Protein AF-A0A6P0XHM0-F1 (afdb_monomer_lite)

Sequence (63 aa):
MVNTNDLIYPLFAVPGESVANEVKSMPGIYQLSIDKIVEEAKEVYDLGIPAIILFGIPDDKDI

Secondary structure (DSSP, 8-state):
---GGG--EEEEE-SSSS-EEE-TTSTT-EEE-HHHHHHHHHHHHHTT---EEEEE--SS---

Structure (mmCIF, N/CA/C/O backbone):
data_AF-A0A6P0XHM0-F1
#
_entry.id   AF-A0A6P0XHM0-F1
#
loop_
_atom_site.group_PDB
_atom_site.id
_atom_site.type_symbol
_atom_site.label_atom_id
_atom_site.label_alt_id
_atom_site.label_comp_id
_atom_site.label_asym_id
_atom_site.label_entity_id
_atom_site.label_seq_id
_atom_site.pdbx_PDB_ins_code
_atom_site.Cartn_x
_atom_site.Cartn_y
_atom_site.Cartn_z
_atom_site.occupancy
_atom_site.B_iso_or_equiv
_atom_site.auth_seq_id
_atom_site.auth_comp_id
_atom_site.auth_asym_id
_atom_site.auth_atom_id
_atom_site.pdbx_PDB_model_num
ATOM 1 N N . MET A 1 1 ? 23.048 -0.455 -12.105 1.00 82.62 1 MET A N 1
ATOM 2 C CA . MET A 1 1 ? 21.939 0.478 -12.386 1.00 82.62 1 MET A CA 1
ATOM 3 C C . MET A 1 1 ? 20.732 -0.079 -11.665 1.00 82.62 1 MET A C 1
ATOM 5 O O . MET A 1 1 ? 20.522 -1.276 -11.790 1.00 82.62 1 MET A O 1
ATOM 9 N N . VAL A 1 2 ? 20.039 0.729 -10.866 1.00 92.75 2 VAL A N 1
ATOM 10 C CA . VAL A 1 2 ? 18.851 0.280 -10.124 1.00 92.75 2 VAL A CA 1
ATOM 11 C C . VAL A 1 2 ? 17.643 0.319 -11.061 1.00 92.75 2 VAL A C 1
ATOM 13 O O . VAL A 1 2 ? 17.523 1.252 -11.855 1.00 92.75 2 VAL A O 1
ATOM 16 N N . ASN A 1 3 ? 16.784 -0.692 -10.990 1.00 96.44 3 ASN A N 1
ATOM 17 C CA . ASN A 1 3 ? 15.530 -0.797 -11.731 1.00 96.44 3 ASN A CA 1
ATOM 18 C C . ASN A 1 3 ? 14.376 -1.181 -10.786 1.00 96.44 3 ASN A C 1
ATOM 20 O O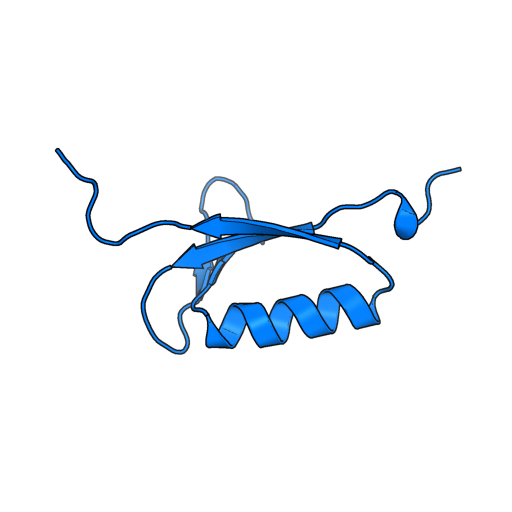 . ASN A 1 3 ? 14.609 -1.522 -9.630 1.00 96.44 3 ASN A O 1
ATOM 24 N N . THR A 1 4 ? 13.127 -1.122 -11.254 1.00 97.38 4 THR A N 1
ATOM 25 C CA . THR A 1 4 ? 11.946 -1.352 -10.398 1.00 97.38 4 THR A CA 1
ATOM 26 C C . THR A 1 4 ? 11.896 -2.753 -9.787 1.00 97.38 4 THR A C 1
ATOM 28 O O . THR A 1 4 ? 11.348 -2.911 -8.700 1.00 97.38 4 THR A O 1
ATOM 31 N N . ASN A 1 5 ? 12.531 -3.754 -10.411 1.00 97.44 5 ASN A N 1
ATOM 32 C CA . ASN A 1 5 ? 12.621 -5.104 -9.846 1.00 97.44 5 ASN A CA 1
ATOM 33 C C . ASN A 1 5 ? 13.537 -5.195 -8.619 1.00 97.44 5 ASN A C 1
ATOM 35 O O . ASN A 1 5 ? 13.503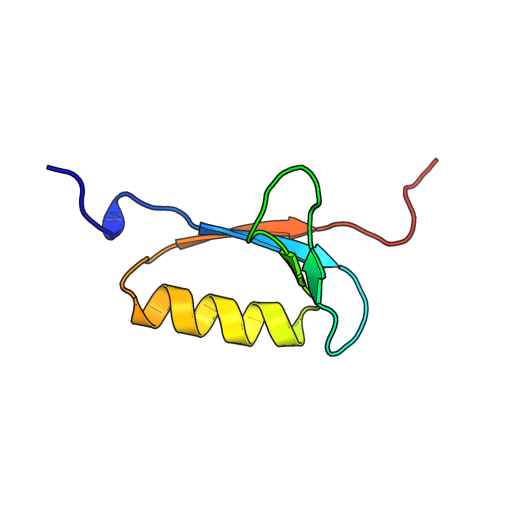 -6.198 -7.912 1.00 97.44 5 ASN A O 1
ATOM 39 N N . ASP A 1 6 ? 14.342 -4.163 -8.360 1.00 97.75 6 ASP A N 1
ATOM 40 C CA . ASP A 1 6 ? 15.201 -4.084 -7.179 1.00 97.75 6 ASP A CA 1
ATOM 41 C C . ASP A 1 6 ? 14.455 -3.489 -5.964 1.00 97.75 6 ASP A C 1
ATOM 43 O O . ASP A 1 6 ? 15.045 -3.337 -4.893 1.00 97.75 6 ASP A O 1
ATOM 47 N N . LEU A 1 7 ? 13.179 -3.105 -6.121 1.00 98.00 7 LEU A N 1
ATOM 48 C CA . LEU A 1 7 ? 12.387 -2.399 -5.113 1.00 98.00 7 LEU A CA 1
ATOM 49 C C . LEU A 1 7 ? 11.354 -3.312 -4.438 1.00 98.00 7 LEU A C 1
ATOM 51 O O . LEU A 1 7 ? 10.770 -4.197 -5.061 1.00 98.00 7 LEU A O 1
ATOM 55 N N . ILE A 1 8 ? 11.083 -3.029 -3.162 1.00 98.06 8 ILE A N 1
ATOM 56 C CA . ILE A 1 8 ? 9.960 -3.577 -2.392 1.00 98.06 8 ILE A CA 1
ATOM 57 C C . ILE A 1 8 ? 9.213 -2.392 -1.779 1.00 98.06 8 ILE A C 1
ATOM 59 O O . ILE A 1 8 ? 9.843 -1.557 -1.128 1.00 98.06 8 ILE A O 1
ATOM 63 N N . TYR A 1 9 ? 7.894 -2.317 -1.971 1.00 98.06 9 TYR A N 1
ATOM 64 C CA . TYR A 1 9 ? 7.070 -1.217 -1.461 1.00 98.06 9 TYR A CA 1
ATOM 65 C C . TYR A 1 9 ? 6.400 -1.569 -0.115 1.00 98.06 9 TYR A C 1
ATOM 67 O O . TYR A 1 9 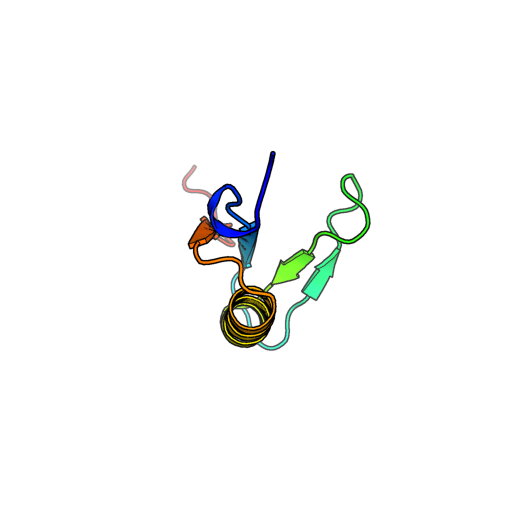? 5.611 -2.517 -0.055 1.00 98.06 9 TYR A O 1
ATOM 75 N N . PRO A 1 10 ? 6.713 -0.864 0.990 1.00 98.00 10 PRO A N 1
ATOM 76 C CA . PRO A 1 10 ? 6.088 -1.105 2.290 1.00 98.00 10 PRO A CA 1
ATOM 77 C C . PRO A 1 10 ? 4.656 -0.575 2.374 1.00 98.00 10 PRO A C 1
ATOM 79 O O . PRO A 1 10 ? 4.408 0.578 2.039 1.00 98.00 10 PRO A O 1
ATOM 82 N N . LEU A 1 11 ? 3.742 -1.383 2.915 1.00 98.19 11 LEU A N 1
ATOM 83 C CA . LEU A 1 11 ? 2.348 -1.018 3.172 1.00 98.19 11 LEU A CA 1
ATOM 84 C C . LEU A 1 11 ? 1.969 -1.307 4.629 1.00 98.19 11 LEU A C 1
ATOM 86 O O . LEU A 1 11 ? 2.320 -2.356 5.173 1.00 98.19 11 LEU A O 1
ATOM 90 N N . PHE A 1 12 ? 1.225 -0.391 5.252 1.00 98.12 12 PHE A N 1
ATOM 91 C CA . PHE A 1 12 ? 0.770 -0.501 6.641 1.00 98.12 12 PHE A CA 1
ATOM 92 C C . PHE A 1 12 ? -0.739 -0.745 6.682 1.00 98.12 12 PHE A C 1
ATOM 94 O O . PHE A 1 12 ? -1.513 0.125 6.290 1.00 98.12 12 PHE A O 1
ATOM 101 N N . ALA A 1 13 ? -1.150 -1.918 7.156 1.00 97.81 13 ALA A N 1
ATOM 102 C CA . ALA A 1 13 ? -2.544 -2.340 7.230 1.00 97.81 13 ALA A CA 1
ATOM 103 C C . ALA A 1 13 ? -3.144 -2.040 8.603 1.00 97.81 13 ALA A C 1
ATOM 105 O O . ALA A 1 13 ? -2.577 -2.445 9.619 1.00 97.81 13 ALA A O 1
ATOM 106 N N . VAL A 1 14 ? -4.309 -1.398 8.621 1.00 97.44 14 VAL A N 1
ATOM 107 C CA . VAL A 1 14 ? -5.140 -1.193 9.816 1.00 97.44 14 VAL A CA 1
ATOM 108 C C . VAL A 1 14 ? -6.553 -1.745 9.591 1.00 97.44 14 VAL A C 1
ATOM 110 O O . VAL A 1 14 ? -7.001 -1.830 8.443 1.00 97.44 14 VAL A O 1
ATOM 113 N N . PRO A 1 15 ? -7.276 -2.136 10.651 1.00 96.38 15 PRO A N 1
ATOM 114 C CA . PRO A 1 15 ? -8.690 -2.481 10.554 1.00 96.38 15 PRO A CA 1
ATOM 115 C C . PRO A 1 15 ? -9.562 -1.306 10.084 1.00 96.38 15 PRO A C 1
ATOM 117 O O . PRO A 1 15 ? -9.203 -0.136 10.220 1.00 96.38 15 PRO A O 1
ATOM 120 N N . GLY A 1 16 ? -10.738 -1.632 9.542 1.00 95.38 16 GLY A N 1
ATOM 121 C CA . GLY A 1 16 ? -11.725 -0.666 9.054 1.00 95.38 16 GLY A CA 1
ATOM 122 C C . GLY A 1 16 ? -11.989 -0.773 7.552 1.00 95.38 16 GLY A C 1
ATOM 123 O O . GLY A 1 16 ? -11.563 -1.724 6.900 1.00 95.38 16 GLY A O 1
ATOM 124 N N . GLU A 1 17 ? -12.705 0.215 7.020 1.00 97.56 17 GLU A N 1
ATOM 125 C CA . GLU A 1 17 ? -13.100 0.330 5.612 1.00 97.56 17 GLU A CA 1
ATOM 126 C C . GLU A 1 17 ? -12.892 1.778 5.153 1.00 97.56 17 GLU A C 1
ATOM 128 O O . GLU A 1 17 ? -13.227 2.709 5.890 1.00 97.56 17 GLU A O 1
ATOM 133 N N . SER A 1 18 ? -12.331 1.985 3.955 1.00 97.81 18 SER A N 1
ATOM 134 C CA . SER A 1 18 ? -12.002 3.318 3.422 1.00 97.81 18 SER A CA 1
ATOM 135 C C . SER A 1 18 ? -11.123 4.181 4.349 1.00 97.81 18 SER A C 1
ATOM 137 O O . SER A 1 18 ? -11.236 5.409 4.364 1.00 97.81 18 SER A O 1
ATOM 139 N N . VAL A 1 19 ? -10.234 3.551 5.123 1.00 97.94 19 VAL A N 1
ATOM 140 C CA . VAL A 1 19 ? -9.325 4.235 6.056 1.00 97.94 19 VAL A CA 1
ATOM 141 C C . VAL A 1 19 ? -8.030 4.618 5.345 1.00 97.94 19 VAL A C 1
ATOM 143 O O . VAL A 1 19 ? -7.408 3.786 4.687 1.00 97.94 19 VAL A O 1
ATOM 146 N N . ALA A 1 20 ? -7.599 5.867 5.537 1.00 97.88 20 ALA A N 1
ATOM 147 C CA . ALA A 1 20 ? -6.290 6.363 5.122 1.00 97.88 20 ALA A CA 1
ATOM 148 C C . ALA A 1 20 ? -5.756 7.382 6.142 1.00 97.88 20 ALA A C 1
ATOM 150 O O . ALA A 1 20 ? -6.081 8.569 6.093 1.00 97.88 20 ALA A O 1
ATOM 151 N N . ASN A 1 21 ? -4.932 6.916 7.081 1.00 97.25 21 ASN A N 1
ATOM 152 C CA . ASN A 1 21 ? -4.352 7.754 8.133 1.00 97.25 21 ASN A CA 1
ATOM 153 C C . ASN A 1 21 ? -2.898 8.090 7.804 1.00 97.25 21 ASN A C 1
ATOM 155 O O . ASN A 1 21 ? -2.069 7.190 7.699 1.00 97.25 21 ASN A O 1
ATOM 159 N N . GLU A 1 22 ? -2.562 9.373 7.682 1.00 97.50 22 GLU A N 1
ATOM 160 C CA . GLU A 1 22 ? -1.182 9.785 7.411 1.00 97.50 22 GLU A CA 1
ATOM 161 C C . GLU A 1 22 ? -0.263 9.516 8.615 1.00 97.50 22 GLU A C 1
ATOM 163 O O . GLU A 1 22 ? -0.548 9.895 9.760 1.00 97.50 22 GLU A O 1
ATOM 168 N N . VAL A 1 23 ? 0.889 8.902 8.352 1.00 96.06 23 VAL A N 1
ATOM 169 C CA . VAL A 1 23 ? 1.951 8.713 9.338 1.00 96.06 23 VAL A CA 1
ATOM 170 C C . VAL A 1 23 ? 2.710 10.030 9.479 1.00 96.06 23 VAL A C 1
ATOM 172 O O . VAL A 1 23 ? 3.598 10.340 8.695 1.00 96.06 23 VAL A O 1
ATOM 175 N N . LYS A 1 24 ? 2.400 10.815 10.516 1.00 95.56 24 LYS A N 1
ATOM 176 C CA . LYS A 1 24 ? 2.945 12.180 10.705 1.00 95.56 24 LYS A CA 1
ATOM 177 C C . LYS A 1 24 ? 4.473 12.298 10.615 1.00 95.56 24 LYS A C 1
ATOM 179 O O . LYS A 1 24 ? 4.982 13.330 10.194 1.00 95.56 24 LYS A O 1
ATOM 184 N N . SER A 1 25 ? 5.212 11.278 11.049 1.00 96.88 25 SER A N 1
ATOM 185 C CA . SER A 1 25 ? 6.681 11.259 10.991 1.00 96.88 25 SER A CA 1
ATOM 186 C C . SER A 1 25 ? 7.242 10.885 9.614 1.00 96.88 25 SER A C 1
ATOM 188 O O . SER A 1 25 ? 8.450 10.972 9.411 1.00 96.88 25 SER A O 1
ATOM 190 N N . MET A 1 26 ? 6.390 10.439 8.690 1.00 96.38 26 MET A N 1
ATOM 191 C CA . MET A 1 26 ? 6.724 9.979 7.343 1.00 96.38 26 MET A CA 1
ATOM 192 C C . MET A 1 26 ? 5.720 10.577 6.338 1.00 96.38 26 MET A C 1
ATOM 194 O O . MET A 1 26 ? 4.782 9.891 5.933 1.00 96.38 26 MET A O 1
ATOM 198 N N . PRO A 1 27 ? 5.885 11.855 5.946 1.00 96.00 27 PRO A N 1
ATOM 199 C CA . PRO A 1 27 ? 4.965 12.520 5.024 1.00 96.00 27 PRO A CA 1
ATOM 200 C C . PRO A 1 27 ? 4.764 11.726 3.728 1.00 96.00 27 PRO A C 1
ATOM 202 O O . PRO A 1 27 ? 5.737 11.262 3.129 1.00 96.00 27 PRO A O 1
ATOM 205 N N . GLY A 1 28 ? 3.507 11.579 3.305 1.00 94.88 28 GLY A N 1
ATOM 206 C CA . GLY A 1 28 ? 3.131 10.786 2.128 1.00 94.88 28 GLY A CA 1
ATOM 207 C C . GLY A 1 28 ? 3.017 9.274 2.360 1.00 94.88 28 GLY A C 1
ATOM 208 O O . GLY A 1 28 ? 2.704 8.553 1.419 1.00 94.88 28 GLY A O 1
ATOM 209 N N . ILE A 1 29 ? 3.241 8.786 3.586 1.00 97.38 29 ILE A N 1
ATOM 210 C CA . ILE A 1 29 ? 3.003 7.389 3.971 1.00 97.38 29 ILE A CA 1
ATOM 211 C C . ILE A 1 29 ? 1.722 7.291 4.791 1.00 97.38 29 ILE A C 1
ATOM 213 O O . ILE A 1 29 ? 1.485 8.093 5.697 1.00 97.38 29 ILE A O 1
ATOM 217 N N . TYR A 1 30 ? 0.921 6.268 4.504 1.00 98.12 30 TYR A N 1
ATOM 218 C CA . TYR A 1 30 ? -0.391 6.075 5.107 1.00 98.12 30 TYR A CA 1
ATOM 219 C C . TYR A 1 30 ? -0.537 4.687 5.729 1.00 98.12 30 TYR A C 1
ATOM 221 O O . TYR A 1 30 ? 0.038 3.702 5.265 1.00 98.12 30 TYR A O 1
ATOM 229 N N . GLN A 1 31 ? -1.340 4.623 6.787 1.00 98.19 31 GLN A N 1
ATOM 230 C CA . GLN A 1 31 ? -1.954 3.397 7.280 1.00 98.19 31 GLN A CA 1
ATOM 231 C C . GLN A 1 31 ? -3.309 3.248 6.597 1.00 98.19 31 GLN A C 1
ATOM 233 O O . GLN A 1 31 ? -4.151 4.146 6.685 1.00 98.19 31 GLN A O 1
ATOM 238 N N . LEU A 1 32 ? -3.490 2.135 5.901 1.00 98.56 32 LEU A N 1
ATOM 239 C CA . LEU A 1 32 ? -4.599 1.899 4.990 1.00 98.56 32 LEU A CA 1
ATOM 240 C C . LEU A 1 32 ? -5.467 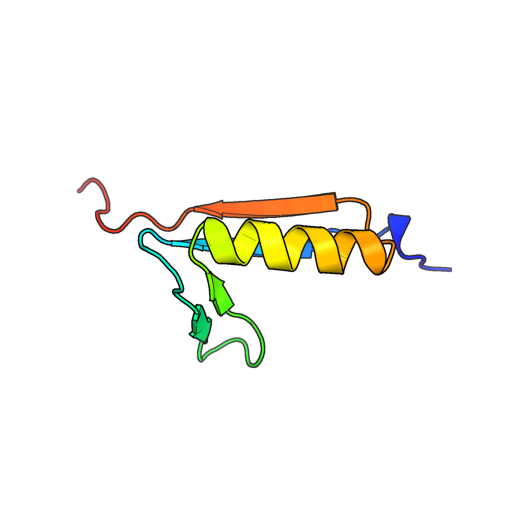0.739 5.484 1.00 98.56 32 LEU A C 1
ATOM 242 O O . LEU A 1 32 ? -4.950 -0.246 6.019 1.00 98.56 32 LEU A O 1
ATOM 246 N N . SER A 1 33 ? -6.779 0.828 5.268 1.00 98.31 33 SER A N 1
ATOM 247 C CA . SER A 1 33 ? -7.651 -0.345 5.379 1.00 98.31 33 SER A CA 1
ATOM 248 C C . SER A 1 33 ? -7.351 -1.361 4.273 1.00 98.31 33 SER A C 1
ATOM 250 O O . SER A 1 33 ? -6.695 -1.054 3.276 1.00 98.31 33 SER A O 1
ATOM 252 N N . ILE A 1 34 ? -7.833 -2.595 4.435 1.00 97.44 34 ILE A N 1
ATOM 253 C CA . ILE A 1 34 ? -7.547 -3.689 3.493 1.00 97.44 34 ILE A CA 1
ATOM 254 C C . ILE A 1 34 ? -8.040 -3.360 2.076 1.00 97.44 34 ILE A C 1
ATOM 256 O O . ILE A 1 34 ? -7.325 -3.626 1.113 1.00 97.44 34 ILE A O 1
ATOM 260 N N . ASP A 1 35 ? -9.218 -2.745 1.937 1.00 98.38 35 ASP A N 1
ATOM 261 C CA . ASP A 1 35 ? -9.752 -2.294 0.645 1.00 98.38 35 ASP A CA 1
ATOM 262 C C . ASP A 1 35 ? -8.810 -1.291 -0.041 1.00 98.38 35 ASP A C 1
ATOM 264 O O . ASP A 1 35 ? -8.481 -1.457 -1.216 1.00 98.38 35 ASP A O 1
ATOM 268 N N . LYS A 1 36 ? -8.273 -0.328 0.716 1.00 98.50 36 LYS A N 1
ATOM 269 C CA . LYS A 1 36 ? -7.294 0.644 0.220 1.00 98.50 36 LYS A CA 1
ATOM 270 C C . LYS A 1 36 ? -5.935 0.033 -0.097 1.00 98.50 36 LYS A C 1
ATOM 272 O O . LYS A 1 36 ? -5.315 0.427 -1.076 1.00 98.50 36 LYS A O 1
ATOM 277 N N . ILE A 1 37 ? -5.491 -0.970 0.657 1.00 98.31 37 ILE A N 1
ATOM 278 C CA . ILE A 1 37 ? -4.261 -1.710 0.337 1.00 98.31 37 ILE A CA 1
ATOM 279 C C . ILE A 1 37 ? -4.374 -2.442 -0.995 1.00 98.31 37 ILE A C 1
ATOM 281 O O . ILE A 1 37 ? -3.394 -2.502 -1.730 1.00 98.31 37 ILE A O 1
ATOM 285 N N . VAL A 1 38 ? -5.535 -3.017 -1.313 1.00 98.19 38 VAL A N 1
ATOM 286 C CA . VAL A 1 38 ? -5.730 -3.706 -2.595 1.00 98.19 38 VAL A CA 1
ATOM 287 C C . VAL A 1 38 ? -5.656 -2.717 -3.762 1.00 98.19 38 VAL A C 1
ATOM 289 O O . VAL A 1 38 ? -5.037 -3.037 -4.777 1.00 98.19 38 VAL A O 1
ATOM 292 N N . GLU A 1 39 ? -6.245 -1.526 -3.613 1.00 98.31 39 GLU A N 1
ATOM 293 C CA . GLU A 1 39 ? -6.121 -0.431 -4.587 1.00 98.31 39 GLU A CA 1
ATOM 294 C C . GLU A 1 39 ? -4.648 -0.019 -4.766 1.00 98.31 39 GLU A C 1
ATOM 296 O O . GLU A 1 39 ? -4.120 -0.098 -5.875 1.00 98.31 39 GLU A O 1
ATOM 301 N N . GLU A 1 40 ? -3.957 0.299 -3.670 1.00 98.12 40 GLU A N 1
ATOM 302 C CA . GLU A 1 40 ? -2.555 0.740 -3.671 1.00 98.12 40 GLU A CA 1
ATOM 303 C C . GLU A 1 40 ? -1.612 -0.326 -4.257 1.00 98.12 40 GLU A C 1
ATOM 305 O O . GLU A 1 40 ? -0.760 -0.038 -5.093 1.00 98.12 40 GLU A O 1
ATOM 310 N N . ALA A 1 41 ? -1.781 -1.596 -3.875 1.00 98.19 41 ALA A N 1
ATOM 311 C CA . ALA A 1 41 ? -0.958 -2.694 -4.378 1.00 98.19 41 ALA A CA 1
ATOM 312 C C . ALA A 1 41 ? -1.104 -2.880 -5.895 1.00 98.19 41 ALA A C 1
ATOM 314 O O . ALA A 1 41 ? -0.138 -3.251 -6.567 1.00 98.19 41 ALA A O 1
ATOM 315 N N . LYS A 1 42 ? -2.296 -2.613 -6.442 1.00 98.31 42 LYS A N 1
ATOM 316 C CA . LYS A 1 42 ? -2.524 -2.639 -7.887 1.00 98.31 42 LYS A CA 1
ATOM 317 C C . LYS A 1 42 ? -1.783 -1.500 -8.583 1.00 98.31 42 LYS A C 1
ATOM 319 O O . LYS A 1 42 ? -1.111 -1.753 -9.576 1.00 98.31 42 LYS A O 1
ATOM 324 N N . GLU A 1 43 ? -1.844 -0.286 -8.042 1.00 98.06 43 GLU A N 1
ATOM 325 C CA . GLU A 1 43 ? -1.106 0.861 -8.586 1.00 98.06 43 GLU A CA 1
ATOM 326 C C . GLU A 1 43 ? 0.411 0.629 -8.554 1.00 98.06 43 GLU A C 1
ATOM 328 O O . GLU A 1 43 ? 1.101 0.844 -9.549 1.00 98.06 43 GLU A O 1
ATOM 333 N N . VAL A 1 44 ? 0.934 0.102 -7.444 1.00 97.94 44 VAL A N 1
ATOM 334 C CA . VAL A 1 44 ? 2.353 -0.259 -7.287 1.00 97.94 44 VAL A CA 1
ATOM 335 C C . VAL A 1 44 ? 2.793 -1.285 -8.334 1.00 97.94 44 VAL A C 1
ATOM 337 O O . VAL A 1 44 ? 3.871 -1.151 -8.924 1.00 97.94 44 VAL A O 1
ATOM 340 N N . TYR A 1 45 ? 1.957 -2.291 -8.598 1.00 98.12 45 TYR A N 1
ATOM 341 C CA . TYR A 1 45 ? 2.223 -3.279 -9.640 1.00 98.12 45 TYR A CA 1
ATOM 342 C C . TYR A 1 45 ? 2.201 -2.659 -11.043 1.00 98.12 45 TYR A C 1
ATOM 344 O O . TYR A 1 45 ? 3.103 -2.923 -11.840 1.00 98.12 45 TYR A O 1
ATOM 352 N N . ASP A 1 46 ? 1.227 -1.790 -11.333 1.00 98.31 46 ASP A N 1
ATOM 353 C CA . ASP A 1 46 ? 1.118 -1.074 -12.611 1.00 98.31 46 ASP A CA 1
ATOM 354 C C . ASP A 1 46 ? 2.318 -0.127 -12.848 1.00 98.31 46 ASP A C 1
ATOM 356 O O . ASP A 1 46 ? 2.713 0.112 -13.992 1.00 98.31 46 ASP A O 1
ATOM 360 N N . LEU A 1 47 ? 2.968 0.348 -11.777 1.00 97.81 47 LEU A N 1
ATOM 361 C CA . LEU A 1 47 ? 4.235 1.095 -11.811 1.00 97.81 47 LEU A CA 1
ATOM 362 C C . LEU A 1 47 ? 5.479 0.209 -12.035 1.00 97.81 47 LEU A C 1
ATOM 364 O O . LEU A 1 47 ? 6.596 0.721 -12.150 1.00 97.81 47 LEU A O 1
ATOM 368 N N . GLY A 1 48 ? 5.308 -1.111 -12.118 1.00 98.00 48 GLY A N 1
ATOM 369 C CA . GLY A 1 48 ? 6.369 -2.075 -12.405 1.00 98.00 48 GLY A CA 1
ATOM 370 C C . GLY A 1 48 ? 7.176 -2.521 -11.186 1.00 98.00 48 GLY A C 1
ATOM 371 O O . GLY A 1 48 ? 8.243 -3.113 -11.365 1.00 98.00 48 GLY A O 1
ATOM 372 N N . ILE A 1 49 ? 6.709 -2.238 -9.964 1.00 98.38 49 ILE A N 1
ATOM 373 C CA . ILE A 1 49 ? 7.319 -2.740 -8.728 1.00 98.38 49 ILE A CA 1
ATOM 374 C C . ILE A 1 49 ? 6.709 -4.119 -8.429 1.00 98.38 49 ILE A C 1
ATOM 376 O O . ILE A 1 49 ? 5.504 -4.223 -8.202 1.00 98.38 49 ILE A O 1
ATOM 380 N N . PRO A 1 50 ? 7.503 -5.202 -8.419 1.00 97.44 50 PRO A N 1
ATOM 381 C CA . PRO A 1 50 ? 6.955 -6.557 -8.388 1.00 97.44 50 PRO A CA 1
ATOM 382 C C . PRO A 1 50 ? 6.571 -7.042 -6.985 1.00 97.44 50 PRO A C 1
ATOM 384 O O . PRO A 1 50 ? 5.970 -8.109 -6.860 1.00 97.44 50 PRO A O 1
ATOM 387 N N . ALA A 1 51 ? 6.961 -6.322 -5.930 1.00 98.00 51 ALA A N 1
ATOM 388 C CA . ALA A 1 51 ? 6.861 -6.804 -4.560 1.00 98.00 51 ALA A CA 1
ATOM 389 C C . ALA A 1 51 ? 6.407 -5.721 -3.576 1.00 98.00 51 ALA A C 1
ATOM 391 O O . ALA A 1 51 ? 6.877 -4.582 -3.601 1.00 98.00 51 ALA A O 1
ATOM 392 N N . ILE A 1 52 ? 5.552 -6.140 -2.644 1.00 98.12 52 ILE A N 1
ATOM 393 C CA . ILE A 1 52 ? 5.150 -5.368 -1.469 1.00 98.12 52 ILE A CA 1
ATOM 394 C C . ILE A 1 52 ? 5.556 -6.104 -0.191 1.00 98.12 52 ILE A C 1
ATOM 396 O O . ILE A 1 52 ? 5.651 -7.333 -0.174 1.00 98.12 52 ILE A O 1
ATOM 400 N N . ILE A 1 53 ? 5.758 -5.355 0.890 1.00 98.19 53 ILE A N 1
ATOM 401 C CA . ILE A 1 53 ? 5.900 -5.898 2.244 1.00 98.19 53 ILE A CA 1
ATOM 402 C C . ILE A 1 53 ? 4.797 -5.321 3.131 1.00 98.19 53 ILE A C 1
ATOM 404 O O . ILE A 1 53 ? 4.615 -4.108 3.192 1.00 98.19 53 ILE A O 1
ATOM 408 N N . LEU A 1 54 ? 4.047 -6.198 3.799 1.00 97.38 54 LEU A N 1
ATOM 409 C CA . LEU A 1 54 ? 2.886 -5.823 4.606 1.00 97.38 54 LEU A CA 1
ATOM 410 C C . LEU A 1 54 ? 3.238 -5.766 6.094 1.00 97.38 54 LEU A C 1
ATOM 412 O O . LEU A 1 54 ? 3.793 -6.716 6.646 1.00 97.38 54 LEU A O 1
ATOM 416 N N . PHE A 1 55 ? 2.835 -4.679 6.746 1.00 97.06 55 PHE A N 1
ATOM 417 C CA . PHE A 1 55 ? 2.910 -4.491 8.191 1.00 97.06 55 PHE A CA 1
ATOM 418 C C . PHE A 1 55 ? 1.502 -4.346 8.767 1.00 97.06 55 PHE A C 1
ATOM 420 O O . PHE A 1 55 ? 0.839 -3.340 8.533 1.00 97.06 55 PHE A O 1
ATOM 427 N N . GLY A 1 56 ? 1.038 -5.346 9.518 1.00 95.19 56 GLY A N 1
ATOM 428 C CA . GLY A 1 56 ? -0.251 -5.287 10.209 1.00 95.19 56 GLY A CA 1
ATOM 429 C C . GLY A 1 56 ? -0.159 -4.515 11.524 1.00 95.19 56 GLY A C 1
ATOM 430 O O . GLY A 1 56 ? 0.727 -4.778 12.337 1.00 95.19 56 GLY A O 1
ATOM 431 N N . ILE A 1 57 ? -1.086 -3.585 11.737 1.00 93.31 57 ILE A N 1
ATOM 432 C CA . ILE A 1 57 ? -1.235 -2.809 12.967 1.00 93.31 57 ILE A CA 1
ATOM 433 C C . ILE A 1 57 ? -2.614 -3.155 13.543 1.00 93.31 57 ILE A C 1
ATOM 435 O O . ILE A 1 57 ? -3.612 -2.612 13.072 1.00 93.31 57 ILE A O 1
ATOM 439 N N . PRO A 1 58 ? -2.699 -4.100 14.495 1.00 88.88 58 PRO A N 1
ATOM 440 C CA . PRO A 1 58 ? -3.971 -4.461 15.109 1.00 88.88 58 PRO A CA 1
ATOM 441 C C . PRO A 1 58 ? -4.482 -3.327 16.007 1.00 88.88 58 PRO A C 1
ATOM 443 O O . PRO A 1 58 ? -3.682 -2.568 16.563 1.00 88.88 58 PRO A O 1
ATOM 446 N N . ASP A 1 59 ? -5.805 -3.243 16.169 1.00 83.56 59 ASP A N 1
ATOM 447 C CA . ASP A 1 59 ? -6.446 -2.271 17.069 1.00 83.56 59 ASP A CA 1
ATOM 448 C C . ASP A 1 59 ? -6.056 -2.516 18.531 1.00 83.56 59 ASP A C 1
ATOM 450 O O . ASP A 1 59 ? -5.805 -1.577 19.286 1.00 83.56 59 ASP A O 1
ATOM 454 N N . ASP A 1 60 ? -5.930 -3.790 18.898 1.00 83.06 60 ASP A N 1
ATOM 455 C 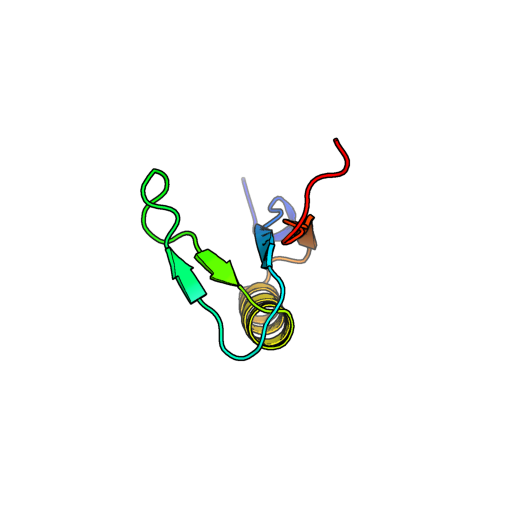CA . ASP A 1 60 ? -5.509 -4.225 20.218 1.00 83.06 60 ASP A CA 1
ATOM 456 C C . ASP A 1 60 ? -4.110 -4.842 20.152 1.00 83.06 60 ASP A C 1
ATOM 458 O O . ASP A 1 60 ? -3.801 -5.684 19.305 1.00 83.06 60 ASP A O 1
ATOM 462 N N . LYS A 1 61 ? -3.249 -4.430 21.083 1.00 69.56 61 LYS A N 1
ATOM 463 C CA . LYS A 1 61 ? -2.024 -5.166 21.395 1.00 69.56 61 LYS A CA 1
ATOM 464 C C . LYS A 1 61 ? -2.337 -6.126 22.528 1.00 69.56 61 LYS A C 1
ATOM 466 O O . LYS A 1 61 ? -2.803 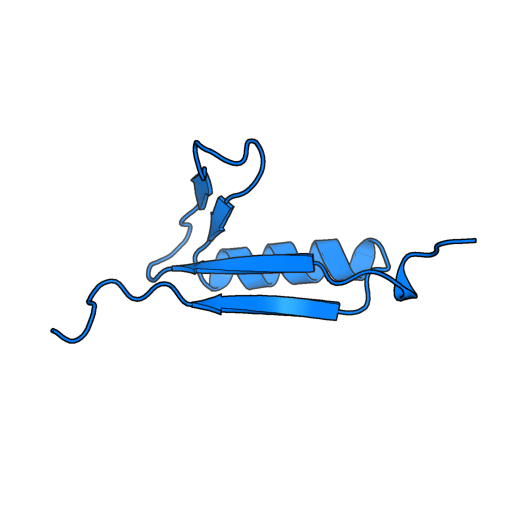-5.676 23.573 1.00 69.56 61 LYS A O 1
ATOM 471 N N . ASP A 1 62 ? -2.025 -7.405 22.343 1.00 69.75 62 ASP A N 1
ATOM 472 C CA . ASP A 1 62 ? -1.977 -8.344 23.461 1.00 69.75 62 ASP A CA 1
ATOM 473 C C . ASP A 1 62 ? -1.010 -7.782 24.522 1.00 69.75 62 ASP A C 1
ATOM 475 O O . ASP A 1 62 ? 0.148 -7.472 24.216 1.00 69.75 62 ASP A O 1
ATOM 479 N N . ILE A 1 63 ? -1.532 -7.565 25.734 1.00 55.44 63 ILE A N 1
ATOM 480 C CA . ILE A 1 63 ? -0.789 -7.101 26.918 1.00 55.44 63 ILE A CA 1
ATOM 481 C C . ILE A 1 63 ? -0.099 -8.293 27.577 1.00 55.44 63 ILE A C 1
ATOM 483 O O . ILE A 1 63 ? -0.780 -9.327 27.765 1.00 55.44 63 ILE A O 1
#

pLDDT: mean 95.04, std 7.68, range [55.44, 98.56]

Foldseek 3Di:
DDDLQNDEAEAAEEDDDQDWAAPVVDGPHTHGHPVVVVVVVVVSVVVVNPHYDYHYDYPDDDD

Radius of gyration: 13.05 Å; chains: 1; bounding box: 35×21×40 Å